Protein AF-A0A0Q4R698-F1 (afdb_monomer)

Solvent-accessible surface area (backbone atoms only — not comparable to full-atom values): 4503 Å² total; per-residue (Å²): 123,62,69,62,48,51,48,30,72,74,58,35,56,64,57,44,14,58,76,50,61,46,51,55,68,60,44,51,36,47,62,71,57,83,36,77,89,47,72,68,55,53,51,52,27,50,53,48,48,51,56,50,49,53,52,50,52,54,48,52,52,51,53,51,55,52,50,53,53,50,53,55,54,51,57,56,61,78,75,110

Foldseek 3Di:
DPPLVVVCVVQNLVRSCVLQVHDSVVSVCCVVVVDDDDPVSVVVSVVSVVVVVVVVVVVVVVVVVVVVVVVVVVVVVVVD

pLDDT: mean 86.38, std 10.27, range [52.38, 97.38]

Sequence (80 aa):
MMGLDTAVGLMGKGRRADELCITVRALNYKSSGERGASDADIRSAAAAREGRGERLLAHARRLRAVLARLFEHDCLKEAA

Secondary structure (DSSP, 8-state):
-HHHHHHHHHH-HHHHHHHTTS-HHHHHHHHSSSSPPPHHHHHHHHHHHHHHHHHHHHHHHHHHHHHHHHHHHHHHHHT-

Mean predicted aligned error: 7.6 Å

Structure (mmCIF, N/CA/C/O backbone):
data_AF-A0A0Q4R698-F1
#
_entry.id   AF-A0A0Q4R698-F1
#
loop_
_atom_site.group_PDB
_atom_site.id
_atom_site.type_symbol
_atom_site.label_atom_id
_atom_site.label_alt_id
_atom_site.la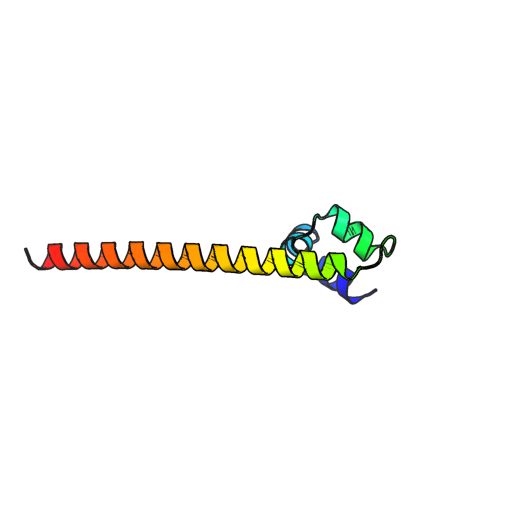bel_comp_id
_atom_site.label_asym_id
_atom_site.label_entity_id
_atom_site.label_seq_id
_atom_site.pdbx_PDB_ins_code
_atom_site.Cartn_x
_atom_site.Cartn_y
_atom_site.Cartn_z
_atom_site.occupancy
_atom_site.B_iso_or_equiv
_atom_site.auth_seq_id
_atom_site.auth_comp_id
_atom_site.auth_asym_id
_atom_site.auth_atom_id
_atom_site.pdbx_PDB_model_num
ATOM 1 N N . MET A 1 1 ? 20.091 2.688 -10.872 1.00 58.88 1 MET A N 1
ATOM 2 C CA . MET A 1 1 ? 18.824 2.353 -10.188 1.00 58.88 1 MET A CA 1
ATOM 3 C C . MET A 1 1 ? 19.088 1.975 -8.723 1.00 58.88 1 MET A C 1
ATOM 5 O O . MET A 1 1 ? 18.704 0.910 -8.287 1.00 58.88 1 MET A O 1
ATOM 9 N N . MET A 1 2 ? 19.759 2.830 -7.936 1.00 68.75 2 MET A N 1
ATOM 10 C CA . MET A 1 2 ? 20.162 2.467 -6.560 1.00 68.75 2 MET A CA 1
ATOM 11 C C . MET A 1 2 ? 19.014 2.563 -5.545 1.00 68.75 2 MET A C 1
ATOM 13 O O . MET A 1 2 ? 18.886 1.709 -4.684 1.00 68.75 2 MET A O 1
ATOM 17 N N . GLY A 1 3 ? 18.142 3.573 -5.645 1.00 81.56 3 GLY A N 1
ATOM 18 C CA . GLY A 1 3 ? 17.168 3.854 -4.578 1.00 81.56 3 GLY A CA 1
ATOM 19 C C . GLY A 1 3 ? 16.107 2.768 -4.356 1.00 81.56 3 GLY A C 1
ATOM 20 O O . GLY A 1 3 ? 15.691 2.541 -3.222 1.00 81.56 3 GLY A O 1
ATOM 21 N N . LE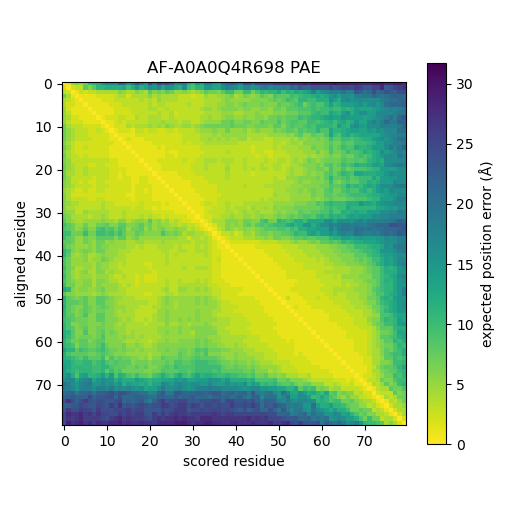U A 1 4 ? 15.672 2.084 -5.419 1.00 81.25 4 LEU A N 1
ATOM 22 C CA . LEU A 1 4 ? 14.669 1.016 -5.325 1.00 81.25 4 LEU A CA 1
ATOM 23 C C . LEU A 1 4 ? 15.262 -0.250 -4.701 1.00 81.25 4 LEU A C 1
ATOM 25 O O . LEU A 1 4 ? 14.670 -0.799 -3.774 1.00 81.25 4 LEU A O 1
ATOM 29 N N . ASP A 1 5 ? 16.455 -0.644 -5.141 1.00 84.94 5 ASP A N 1
ATOM 30 C CA . ASP A 1 5 ? 17.171 -1.796 -4.591 1.00 84.94 5 ASP A CA 1
ATOM 31 C C . ASP A 1 5 ? 17.628 -1.557 -3.151 1.00 84.94 5 ASP A C 1
ATOM 33 O O . ASP A 1 5 ? 17.464 -2.441 -2.311 1.00 84.94 5 ASP A O 1
ATOM 37 N N . THR A 1 6 ? 18.080 -0.345 -2.810 1.00 86.56 6 THR A N 1
ATOM 38 C CA . THR A 1 6 ? 18.363 0.031 -1.417 1.00 86.56 6 THR A CA 1
ATOM 39 C C . THR A 1 6 ? 17.105 -0.068 -0.553 1.00 86.56 6 THR A C 1
ATOM 41 O O . THR A 1 6 ? 17.145 -0.645 0.531 1.00 86.56 6 THR A O 1
ATOM 44 N N . ALA A 1 7 ? 15.959 0.433 -1.029 1.00 85.25 7 ALA A N 1
ATOM 45 C CA . ALA A 1 7 ? 14.701 0.331 -0.288 1.00 85.25 7 ALA A CA 1
ATOM 46 C C . ALA A 1 7 ? 14.253 -1.129 -0.094 1.00 85.25 7 ALA A C 1
ATOM 48 O O . ALA A 1 7 ? 13.724 -1.477 0.963 1.00 85.25 7 ALA A O 1
ATOM 49 N N . VAL A 1 8 ? 14.486 -1.988 -1.090 1.00 88.69 8 VAL A N 1
ATOM 50 C CA . VAL A 1 8 ? 14.254 -3.434 -0.981 1.00 88.69 8 VAL A CA 1
ATOM 51 C C . VAL A 1 8 ? 15.197 -4.075 0.036 1.00 88.69 8 VAL A C 1
ATOM 53 O O . VAL A 1 8 ? 14.735 -4.879 0.843 1.00 88.69 8 VAL A O 1
ATOM 56 N N . GLY A 1 9 ? 16.481 -3.709 0.034 1.00 89.38 9 GLY A N 1
ATOM 57 C CA . GLY A 1 9 ? 17.466 -4.202 0.998 1.00 89.38 9 GLY A CA 1
ATOM 58 C C . GLY A 1 9 ? 17.136 -3.820 2.443 1.00 89.38 9 GLY A C 1
ATOM 59 O O . GLY A 1 9 ? 17.323 -4.628 3.345 1.00 89.38 9 GLY A O 1
ATOM 60 N N . LEU A 1 10 ? 16.582 -2.622 2.661 1.00 91.00 10 LEU A N 1
ATOM 61 C CA . LEU A 1 10 ? 16.230 -2.123 3.994 1.00 91.00 10 LEU A CA 1
ATOM 62 C C . LEU A 1 10 ? 14.905 -2.675 4.537 1.00 91.00 10 LEU A C 1
ATOM 64 O O . LEU A 1 10 ? 14.786 -2.920 5.733 1.00 91.00 10 LEU A O 1
ATOM 68 N N . MET A 1 11 ? 13.885 -2.833 3.688 1.00 89.19 11 MET A N 1
ATOM 69 C CA . MET A 1 11 ? 12.520 -3.155 4.141 1.00 89.19 11 MET A CA 1
ATOM 70 C C . MET A 1 11 ? 12.067 -4.574 3.802 1.00 89.19 11 MET A C 1
ATOM 72 O O . MET A 1 11 ? 11.046 -5.030 4.319 1.00 89.19 11 MET A O 1
ATOM 76 N N . GLY A 1 12 ? 12.807 -5.271 2.941 1.00 91.69 12 GLY A N 1
ATOM 77 C CA . GLY A 1 12 ? 12.410 -6.549 2.368 1.00 91.69 12 GLY A CA 1
ATOM 78 C C . GLY A 1 12 ? 11.438 -6.395 1.193 1.00 91.69 12 GLY A C 1
ATOM 79 O O . GLY A 1 12 ? 10.633 -5.462 1.113 1.00 91.69 12 GLY A O 1
ATOM 80 N N . LYS A 1 13 ? 11.495 -7.352 0.257 1.00 90.38 13 LYS A N 1
ATOM 81 C CA . LYS A 1 13 ? 10.725 -7.319 -1.000 1.00 90.38 13 LYS A CA 1
ATOM 82 C C . LYS A 1 13 ? 9.211 -7.277 -0.795 1.00 90.38 13 LYS A C 1
ATOM 84 O O . LYS A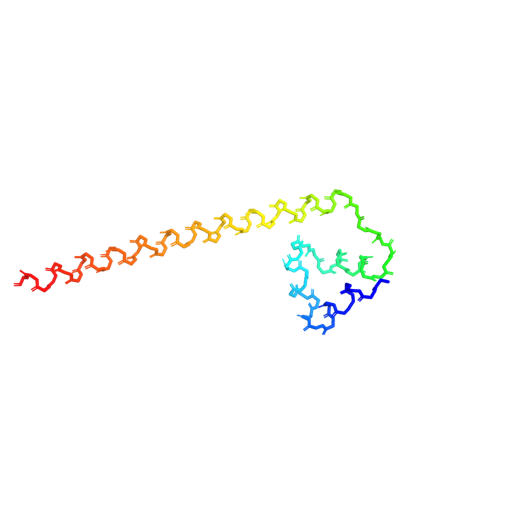 1 13 ? 8.540 -6.521 -1.486 1.00 90.38 13 LYS A O 1
ATOM 89 N N . GLY A 1 14 ? 8.684 -8.072 0.138 1.00 91.94 14 GLY A N 1
ATOM 90 C CA . GLY A 1 14 ? 7.242 -8.140 0.407 1.00 91.94 14 GLY A CA 1
ATOM 91 C C . GLY A 1 14 ? 6.699 -6.798 0.886 1.00 91.94 14 GLY A C 1
ATOM 92 O O . GLY A 1 14 ? 5.883 -6.179 0.211 1.00 91.94 14 GLY A O 1
ATOM 93 N N . ARG A 1 15 ? 7.268 -6.280 1.979 1.00 90.88 15 ARG A N 1
ATOM 94 C CA . ARG A 1 15 ? 6.868 -4.992 2.555 1.00 90.88 15 ARG A CA 1
ATOM 95 C C . ARG A 1 15 ? 6.994 -3.843 1.555 1.00 90.88 15 ARG A C 1
ATOM 97 O O . ARG A 1 15 ? 6.114 -2.988 1.490 1.00 90.88 15 ARG A O 1
ATOM 104 N N . ARG A 1 16 ? 8.059 -3.829 0.743 1.00 91.25 16 ARG A N 1
ATOM 105 C CA . ARG A 1 16 ? 8.231 -2.805 -0.295 1.00 91.25 16 ARG A CA 1
ATOM 106 C C . ARG A 1 16 ? 7.168 -2.901 -1.391 1.00 91.25 16 ARG A C 1
ATOM 10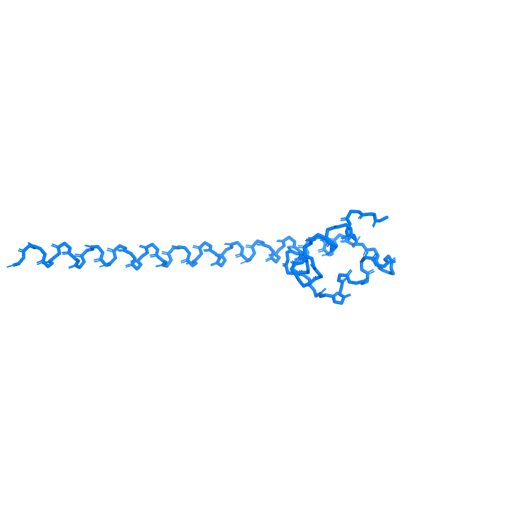8 O O . ARG A 1 16 ? 6.681 -1.869 -1.849 1.00 91.25 16 ARG A O 1
ATOM 115 N N . ALA A 1 17 ? 6.815 -4.113 -1.813 1.00 91.12 17 ALA A N 1
ATOM 116 C CA . ALA A 1 17 ? 5.761 -4.336 -2.797 1.00 91.12 17 ALA A CA 1
ATOM 117 C C . ALA A 1 17 ? 4.399 -3.867 -2.256 1.00 91.12 17 ALA A C 1
ATOM 119 O O . ALA A 1 17 ? 3.689 -3.132 -2.945 1.00 91.12 17 ALA A O 1
ATOM 120 N N . ASP A 1 18 ? 4.104 -4.169 -0.990 1.00 90.38 18 ASP A N 1
ATOM 121 C CA . ASP A 1 18 ? 2.879 -3.737 -0.311 1.00 90.38 18 ASP A CA 1
ATOM 122 C C . ASP A 1 18 ? 2.786 -2.209 -0.191 1.00 90.38 18 ASP A C 1
ATOM 124 O O . ASP A 1 18 ? 1.741 -1.614 -0.467 1.00 90.38 18 ASP A O 1
ATOM 128 N N . GLU A 1 19 ? 3.884 -1.541 0.179 1.00 87.44 19 GLU A N 1
ATOM 129 C CA . GLU A 1 19 ? 3.950 -0.076 0.239 1.00 87.44 19 GLU A CA 1
ATOM 130 C C . GLU A 1 19 ? 3.679 0.581 -1.110 1.00 87.44 19 GLU A C 1
ATOM 132 O O . GLU A 1 19 ? 3.048 1.637 -1.180 1.00 87.44 19 GLU A O 1
ATOM 137 N N . LEU A 1 20 ? 4.197 -0.006 -2.184 1.00 87.44 20 LEU A N 1
ATOM 138 C CA . LEU A 1 20 ? 3.986 0.472 -3.546 1.00 87.44 20 LEU A CA 1
ATOM 139 C C . LEU A 1 20 ? 2.646 0.001 -4.126 1.00 87.44 20 LEU A C 1
ATOM 141 O O . LEU A 1 20 ? 2.297 0.415 -5.226 1.00 87.44 20 LEU A O 1
ATOM 145 N N . CYS A 1 21 ? 1.900 -0.824 -3.386 1.00 89.38 21 CYS A N 1
ATOM 146 C CA . CYS A 1 21 ? 0.646 -1.432 -3.816 1.00 89.38 21 CYS A CA 1
ATOM 147 C C . CYS A 1 21 ? 0.782 -2.181 -5.155 1.00 89.38 21 CYS A C 1
ATOM 149 O O . CYS A 1 21 ? -0.094 -2.115 -6.014 1.00 89.38 21 CYS A O 1
ATOM 151 N N . ILE A 1 22 ? 1.895 -2.896 -5.327 1.00 89.12 22 ILE A N 1
ATOM 152 C CA . ILE A 1 22 ? 2.186 -3.735 -6.495 1.00 89.12 22 ILE A CA 1
ATOM 153 C C . ILE A 1 22 ? 2.552 -5.150 -6.050 1.00 89.12 22 ILE A C 1
ATOM 155 O O . ILE A 1 22 ? 2.833 -5.404 -4.884 1.00 89.12 22 ILE A O 1
ATOM 159 N N . THR A 1 23 ? 2.595 -6.091 -6.990 1.00 90.00 23 THR A N 1
ATOM 160 C CA . THR A 1 23 ? 3.071 -7.447 -6.693 1.00 90.00 23 THR A CA 1
ATOM 161 C C . THR A 1 23 ? 4.594 -7.483 -6.556 1.00 90.00 23 THR A C 1
ATOM 163 O O . THR A 1 23 ? 5.310 -6.719 -7.207 1.00 90.00 23 THR A O 1
ATOM 166 N N . VAL A 1 24 ? 5.116 -8.441 -5.783 1.00 91.62 24 VAL A N 1
ATOM 167 C CA . VAL A 1 24 ? 6.569 -8.694 -5.692 1.00 91.62 24 VAL A CA 1
ATOM 168 C C . VAL A 1 24 ? 7.175 -8.983 -7.071 1.00 91.62 24 VAL A C 1
ATOM 170 O O . VAL A 1 24 ? 8.294 -8.568 -7.361 1.00 91.62 24 VAL A O 1
ATOM 173 N N . ARG A 1 25 ? 6.422 -9.639 -7.962 1.00 90.81 25 ARG A N 1
ATOM 174 C CA . ARG A 1 25 ? 6.843 -9.874 -9.349 1.00 90.81 25 ARG A CA 1
ATOM 175 C C . ARG A 1 25 ? 7.014 -8.563 -10.121 1.00 90.81 25 ARG A C 1
ATOM 177 O O . ARG A 1 25 ? 8.041 -8.375 -10.762 1.00 90.81 25 ARG A O 1
ATOM 184 N N . ALA A 1 26 ? 6.042 -7.654 -10.034 1.00 88.44 26 ALA A N 1
ATOM 185 C CA . ALA A 1 26 ? 6.142 -6.335 -10.655 1.00 88.44 26 ALA A CA 1
ATOM 186 C C . ALA A 1 26 ? 7.297 -5.514 -10.065 1.00 88.44 26 ALA A C 1
ATOM 188 O O . ALA A 1 26 ? 8.004 -4.835 -10.804 1.00 88.44 26 ALA A O 1
ATOM 189 N N . LEU A 1 27 ? 7.532 -5.624 -8.754 1.00 89.75 27 LEU A N 1
ATOM 190 C CA . LEU A 1 27 ? 8.684 -5.013 -8.100 1.00 89.75 27 LEU A CA 1
ATOM 191 C C . LEU A 1 27 ? 10.009 -5.565 -8.648 1.00 89.75 27 LEU A C 1
ATOM 193 O O . LEU A 1 27 ? 10.892 -4.779 -8.962 1.00 89.75 27 LEU A O 1
ATOM 197 N N . ASN A 1 28 ? 10.137 -6.883 -8.833 1.00 89.56 28 ASN A N 1
ATOM 198 C CA . ASN A 1 28 ? 11.353 -7.491 -9.389 1.00 89.56 28 ASN A CA 1
ATOM 199 C C . ASN A 1 28 ? 11.644 -7.009 -10.823 1.00 89.56 28 ASN A C 1
ATOM 201 O O . ASN A 1 28 ? 12.795 -6.711 -11.133 1.00 89.56 28 ASN A O 1
ATOM 205 N N . TYR A 1 29 ? 10.623 -6.878 -11.680 1.00 88.44 29 TYR A N 1
ATOM 206 C CA . TYR A 1 29 ? 10.804 -6.329 -13.034 1.00 88.44 29 TYR A CA 1
ATOM 207 C C . TYR A 1 29 ? 11.256 -4.865 -13.021 1.00 88.44 29 TYR A C 1
ATOM 209 O O . TYR A 1 29 ? 12.047 -4.456 -13.867 1.00 88.44 29 TYR A O 1
ATOM 217 N N . LYS A 1 30 ? 10.776 -4.084 -12.046 1.00 86.75 30 LYS A N 1
ATOM 218 C CA . LYS A 1 30 ? 11.155 -2.676 -11.886 1.00 86.75 30 LYS A CA 1
ATOM 219 C C . LYS A 1 30 ? 12.544 -2.506 -11.286 1.00 86.75 30 LYS A C 1
ATOM 221 O O . LYS A 1 30 ? 13.258 -1.621 -11.724 1.00 86.75 30 LYS A O 1
ATOM 226 N N . SER A 1 31 ? 12.929 -3.348 -10.327 1.00 85.31 31 SER A N 1
ATOM 227 C CA . SER A 1 31 ? 14.261 -3.351 -9.702 1.00 85.31 31 SER A CA 1
ATOM 228 C C . SER A 1 31 ? 15.365 -3.838 -10.641 1.00 85.31 31 SER A C 1
ATOM 230 O O . SER A 1 31 ? 16.443 -3.264 -10.672 1.00 85.31 31 SER A O 1
ATOM 232 N N . SER A 1 32 ? 15.095 -4.871 -11.444 1.00 85.88 32 SER A N 1
ATOM 233 C CA . SER A 1 32 ? 16.054 -5.377 -12.443 1.00 85.88 32 SER A CA 1
ATOM 234 C C . SER A 1 32 ? 16.266 -4.421 -13.618 1.00 85.88 32 SER A C 1
ATOM 236 O O . SER A 1 32 ? 17.231 -4.564 -14.363 1.00 85.88 32 SER A O 1
ATOM 238 N N . GLY A 1 33 ? 15.360 -3.459 -13.808 1.00 81.75 33 GLY A N 1
ATOM 239 C CA . GLY A 1 33 ? 15.353 -2.568 -14.962 1.00 81.75 33 GLY A CA 1
ATOM 240 C C . GLY A 1 33 ? 14.858 -3.208 -16.259 1.00 81.75 33 GLY A C 1
ATOM 241 O O . GLY A 1 33 ? 14.835 -2.523 -17.277 1.00 81.75 33 GLY A O 1
ATOM 242 N N . GLU A 1 34 ? 14.395 -4.465 -16.230 1.00 83.38 34 GLU A N 1
ATOM 243 C CA . GLU A 1 34 ? 13.747 -5.127 -17.375 1.00 83.38 34 GLU A CA 1
ATOM 244 C C . GLU A 1 34 ? 12.473 -4.395 -17.822 1.00 83.38 34 GLU A C 1
ATOM 246 O O . GLU A 1 34 ? 12.128 -4.386 -19.004 1.00 83.38 34 GLU A O 1
ATOM 251 N N . ARG A 1 35 ? 11.764 -3.759 -16.878 1.00 79.94 35 ARG A N 1
ATOM 252 C CA . ARG A 1 35 ? 10.695 -2.797 -17.167 1.00 79.94 35 ARG 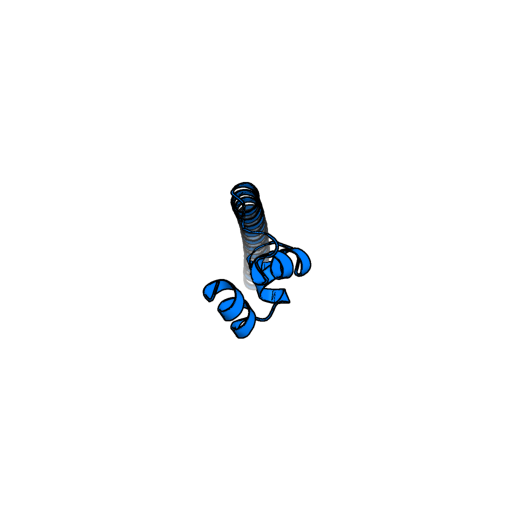A CA 1
ATOM 253 C C . ARG A 1 35 ? 10.889 -1.530 -16.356 1.00 79.94 35 ARG A C 1
ATOM 255 O O . ARG A 1 35 ? 10.915 -1.569 -15.129 1.00 79.94 35 ARG A O 1
ATOM 262 N N . GLY A 1 36 ? 10.940 -0.396 -17.048 1.00 80.00 36 GLY A N 1
ATOM 263 C CA . GLY A 1 36 ? 10.860 0.914 -16.408 1.00 80.00 36 GLY A CA 1
ATOM 264 C C . GLY A 1 36 ? 9.518 1.137 -15.701 1.00 80.00 36 GLY A C 1
ATOM 265 O O . GLY A 1 36 ? 8.549 0.406 -15.908 1.00 80.00 36 GLY A O 1
ATOM 266 N N . ALA A 1 37 ? 9.456 2.172 -14.865 1.00 82.69 37 ALA A N 1
ATOM 267 C CA . ALA A 1 37 ? 8.191 2.660 -14.332 1.00 82.69 37 ALA A CA 1
ATOM 268 C C . ALA A 1 37 ? 7.510 3.553 -15.377 1.00 82.69 37 ALA A C 1
ATOM 270 O O . ALA A 1 37 ? 8.118 4.503 -15.863 1.00 82.69 37 ALA A O 1
ATOM 271 N N . SER A 1 38 ? 6.259 3.247 -15.713 1.00 86.62 38 SER A N 1
ATOM 272 C CA . SER A 1 38 ? 5.427 4.083 -16.580 1.00 86.62 38 SER A CA 1
ATOM 273 C C . SER A 1 38 ? 4.544 5.036 -15.770 1.00 86.62 38 SER A C 1
ATOM 275 O O . SER A 1 38 ? 4.246 4.789 -14.601 1.00 86.62 38 SER A O 1
ATOM 277 N N . ASP A 1 39 ? 4.023 6.084 -16.405 1.00 90.31 39 ASP A N 1
ATOM 278 C CA . ASP A 1 39 ? 3.034 6.966 -15.769 1.00 90.31 39 ASP A CA 1
ATOM 279 C C . ASP A 1 39 ? 1.776 6.208 -15.325 1.00 90.31 39 ASP A C 1
ATOM 281 O O . ASP A 1 39 ? 1.167 6.531 -14.303 1.00 90.31 39 ASP A O 1
ATOM 285 N N . ALA A 1 40 ? 1.390 5.168 -16.071 1.00 88.69 40 ALA A N 1
ATOM 286 C CA . ALA A 1 40 ? 0.279 4.299 -15.701 1.00 88.69 40 ALA A CA 1
ATOM 287 C C . ALA A 1 40 ? 0.556 3.556 -14.386 1.00 88.69 40 ALA A C 1
ATOM 289 O O . ALA A 1 40 ? -0.331 3.465 -13.537 1.00 88.69 40 ALA A O 1
ATOM 290 N N . ASP A 1 41 ? 1.792 3.095 -14.178 1.00 86.19 41 ASP A N 1
ATOM 291 C CA . ASP A 1 41 ? 2.205 2.481 -12.917 1.00 86.19 41 ASP A CA 1
ATOM 292 C C . ASP A 1 41 ? 2.111 3.456 -11.743 1.00 86.19 41 ASP A C 1
ATOM 294 O O . ASP A 1 41 ? 1.645 3.083 -10.667 1.00 86.19 41 ASP A O 1
ATOM 298 N N . ILE A 1 42 ? 2.556 4.699 -11.948 1.00 86.88 42 ILE A N 1
ATOM 299 C CA . ILE A 1 42 ? 2.541 5.740 -10.915 1.00 86.88 42 ILE A CA 1
ATOM 300 C C . ILE A 1 42 ? 1.095 6.067 -10.532 1.00 86.88 42 ILE A C 1
ATOM 302 O O . ILE A 1 42 ? 0.757 6.050 -9.348 1.00 86.88 42 ILE A O 1
ATOM 306 N N . ARG A 1 43 ? 0.222 6.291 -11.525 1.00 92.69 43 ARG A N 1
ATOM 307 C CA . ARG A 1 43 ? -1.207 6.554 -11.294 1.00 92.69 43 ARG A CA 1
ATOM 308 C C . ARG A 1 43 ? -1.901 5.386 -10.598 1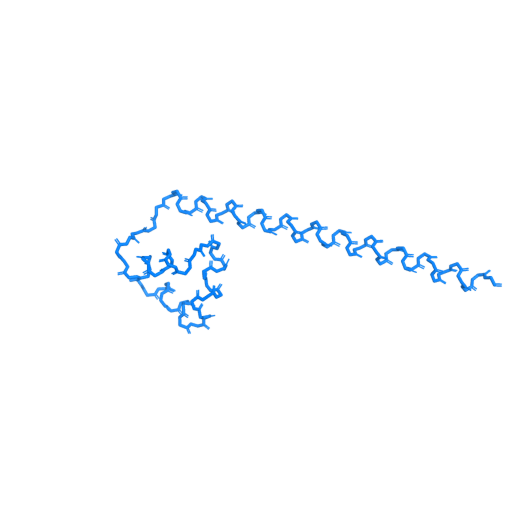.00 92.69 43 ARG A C 1
ATOM 310 O O . ARG A 1 43 ? -2.657 5.602 -9.657 1.00 92.69 43 ARG A O 1
ATOM 317 N N . SER A 1 44 ? -1.611 4.152 -11.013 1.00 89.12 44 SER A N 1
ATOM 318 C CA . SER A 1 44 ? -2.176 2.959 -10.378 1.00 89.12 44 SER A CA 1
ATOM 319 C C . SER A 1 44 ? -1.738 2.826 -8.917 1.00 89.12 44 SER A C 1
ATOM 321 O O . SER A 1 44 ? -2.561 2.503 -8.062 1.00 89.12 44 SER A O 1
ATOM 323 N N . ALA A 1 45 ? -0.461 3.075 -8.616 1.00 87.75 45 ALA A N 1
ATOM 324 C CA . ALA A 1 45 ? 0.050 3.026 -7.248 1.00 87.75 45 ALA A CA 1
ATOM 325 C C . ALA A 1 45 ? -0.559 4.134 -6.371 1.00 87.75 45 ALA A C 1
ATOM 327 O O . ALA A 1 45 ? -0.886 3.882 -5.210 1.00 87.75 45 ALA A O 1
ATOM 328 N N . ALA A 1 46 ? -0.748 5.339 -6.921 1.00 90.94 46 ALA A N 1
ATOM 329 C CA . ALA A 1 46 ? -1.403 6.448 -6.228 1.00 90.94 46 ALA A CA 1
ATOM 330 C C . ALA A 1 46 ? -2.855 6.102 -5.856 1.00 90.94 46 ALA A C 1
ATOM 332 O O . ALA A 1 46 ? -3.195 6.119 -4.674 1.00 90.94 46 ALA A O 1
ATOM 333 N N . ALA A 1 47 ? -3.661 5.662 -6.826 1.00 92.75 47 ALA A N 1
ATOM 334 C CA . ALA A 1 47 ? -5.056 5.279 -6.593 1.00 92.75 47 ALA A CA 1
ATOM 335 C C . ALA A 1 47 ? -5.188 4.137 -5.567 1.00 92.75 47 ALA A C 1
ATOM 337 O O . ALA A 1 47 ? -6.050 4.157 -4.686 1.00 92.75 47 ALA A O 1
ATOM 338 N N . ALA A 1 48 ? -4.297 3.141 -5.625 1.00 90.19 48 ALA A N 1
ATOM 339 C CA . ALA A 1 48 ? -4.297 2.044 -4.661 1.00 90.19 48 ALA A CA 1
ATOM 340 C C . ALA A 1 48 ? -3.964 2.513 -3.231 1.00 90.19 48 ALA A C 1
ATOM 342 O O . ALA A 1 48 ? -4.557 2.021 -2.261 1.00 90.19 48 ALA A O 1
ATOM 343 N N . ARG A 1 49 ? -3.049 3.482 -3.087 1.00 88.94 49 ARG A N 1
ATOM 344 C CA . ARG A 1 49 ? -2.709 4.098 -1.796 1.00 88.94 49 ARG A CA 1
ATOM 345 C C . ARG A 1 49 ? -3.850 4.940 -1.242 1.00 88.94 49 ARG A C 1
ATOM 347 O O . ARG A 1 49 ? -4.146 4.812 -0.056 1.00 88.94 49 ARG A O 1
ATOM 354 N N . GLU A 1 50 ? -4.508 5.733 -2.080 1.00 93.75 50 GLU A N 1
ATOM 355 C CA . GLU A 1 50 ? -5.692 6.513 -1.700 1.00 93.75 50 GLU A CA 1
ATOM 356 C C . GLU A 1 50 ? -6.797 5.594 -1.171 1.00 93.75 50 GLU A C 1
ATOM 358 O O . GLU A 1 50 ? -7.219 5.738 -0.022 1.00 93.75 50 GLU A O 1
ATOM 363 N N . GLY A 1 51 ? -7.150 4.544 -1.922 1.00 92.25 51 GLY A N 1
ATOM 364 C CA . GLY A 1 51 ? -8.148 3.567 -1.481 1.00 92.25 51 GLY A CA 1
ATOM 365 C C . GLY A 1 51 ? -7.752 2.825 -0.195 1.00 92.25 51 GLY A C 1
ATOM 366 O O . GLY A 1 51 ? -8.605 2.467 0.621 1.00 92.25 51 GLY A O 1
ATOM 367 N N . ARG A 1 52 ? -6.452 2.599 0.051 1.00 91.12 52 ARG A N 1
ATOM 368 C CA . ARG A 1 52 ? -5.977 2.064 1.341 1.00 91.12 52 ARG A CA 1
ATOM 369 C C . ARG A 1 52 ? -6.169 3.075 2.474 1.00 91.12 52 ARG A C 1
ATOM 371 O O . ARG A 1 52 ? -6.599 2.675 3.557 1.00 91.12 52 ARG A O 1
ATOM 378 N N . GLY A 1 53 ? -5.881 4.352 2.230 1.00 91.81 53 GLY A N 1
ATOM 379 C CA . GLY A 1 53 ? -6.120 5.444 3.173 1.00 91.81 53 GLY A CA 1
ATOM 380 C C . GLY A 1 53 ? -7.593 5.553 3.565 1.00 91.81 53 GLY A C 1
ATOM 381 O O . GLY A 1 53 ? -7.913 5.586 4.753 1.00 91.81 53 GLY A O 1
ATOM 382 N N . GLU A 1 54 ? -8.501 5.491 2.592 1.00 96.00 54 GLU A N 1
ATOM 383 C CA . GLU A 1 54 ? -9.948 5.509 2.837 1.00 96.00 54 GLU A CA 1
ATOM 384 C C . GLU A 1 54 ? -10.403 4.354 3.735 1.00 96.00 54 GLU A C 1
ATOM 386 O O . GLU A 1 54 ? -11.152 4.565 4.693 1.00 96.00 54 GLU A O 1
ATOM 391 N N . ARG A 1 55 ? -9.903 3.133 3.491 1.00 94.81 55 ARG A N 1
ATOM 392 C CA . ARG A 1 55 ? -10.205 1.966 4.337 1.00 94.81 55 ARG A CA 1
ATOM 393 C C . ARG A 1 55 ? -9.718 2.148 5.772 1.00 94.81 55 ARG A C 1
ATOM 395 O O . ARG A 1 55 ? -10.440 1.790 6.706 1.00 94.81 55 ARG A O 1
ATOM 402 N N . LEU A 1 56 ? -8.522 2.709 5.958 1.00 94.81 56 LEU A N 1
ATOM 403 C CA . L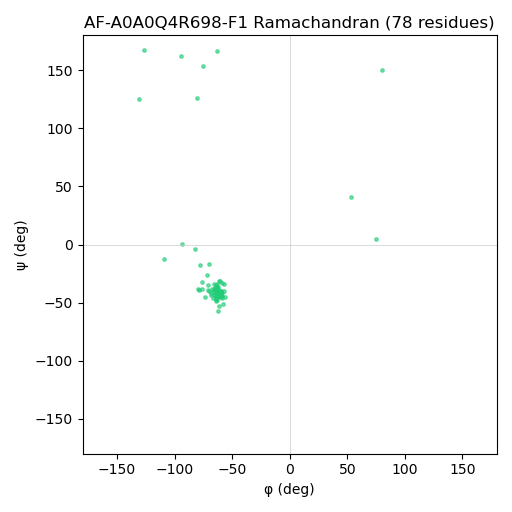EU A 1 56 ? -7.974 3.000 7.286 1.00 94.81 56 LEU A CA 1
ATOM 404 C C . LEU A 1 56 ? -8.816 4.049 8.018 1.00 94.81 56 LEU A C 1
ATOM 406 O O . LEU A 1 56 ? -9.162 3.847 9.181 1.00 94.81 56 LEU A O 1
ATOM 410 N N . LEU A 1 57 ? -9.228 5.117 7.332 1.00 97.00 57 LEU A N 1
ATOM 411 C CA . LEU A 1 57 ? -10.120 6.130 7.900 1.00 97.00 57 LEU A CA 1
ATOM 412 C C . LEU A 1 57 ? -11.485 5.541 8.270 1.00 97.00 57 LEU A C 1
ATOM 414 O O . LEU A 1 57 ? -12.003 5.815 9.353 1.00 97.00 57 LEU A O 1
ATOM 418 N N . ALA A 1 58 ? -12.060 4.693 7.417 1.00 97.25 58 ALA A N 1
ATOM 419 C CA . ALA A 1 58 ? -13.311 3.999 7.709 1.00 97.25 58 ALA A CA 1
ATOM 420 C C . ALA A 1 58 ? -13.182 3.063 8.922 1.00 97.25 58 ALA A C 1
ATOM 422 O O . ALA A 1 58 ? -14.101 2.954 9.734 1.00 97.25 58 ALA A O 1
ATOM 423 N N . HIS A 1 59 ? -12.042 2.388 9.075 1.00 97.00 59 HIS A N 1
ATOM 424 C CA . HIS A 1 59 ? -11.766 1.570 10.252 1.00 97.00 59 HIS A CA 1
ATOM 425 C C . HIS A 1 59 ? -11.619 2.420 11.523 1.00 97.00 59 HIS A C 1
ATOM 427 O O . HIS A 1 59 ? -12.278 2.132 12.518 1.00 97.00 59 HIS A O 1
ATOM 433 N N . ALA A 1 60 ? -10.861 3.518 11.472 1.00 97.12 60 ALA A N 1
ATOM 434 C CA . ALA A 1 60 ? -10.709 4.441 12.596 1.00 97.12 60 ALA A CA 1
ATOM 435 C C . ALA A 1 60 ? -12.051 5.051 13.039 1.00 97.12 60 ALA A C 1
ATOM 437 O O . ALA A 1 60 ? -12.326 5.142 14.234 1.00 97.12 60 ALA A O 1
ATOM 438 N N . ARG A 1 61 ? -12.923 5.414 12.088 1.00 97.38 61 ARG A N 1
ATOM 439 C CA . ARG A 1 61 ? -14.291 5.881 12.380 1.00 97.38 61 ARG A CA 1
ATOM 440 C C . ARG A 1 61 ? -15.109 4.820 13.118 1.00 97.38 61 ARG A C 1
ATOM 442 O O . ARG A 1 61 ? -15.758 5.144 14.106 1.00 97.38 61 ARG A O 1
ATOM 449 N N . ARG A 1 62 ? -15.042 3.558 12.679 1.00 96.62 62 ARG A N 1
ATOM 450 C CA . ARG A 1 62 ? -15.719 2.440 13.357 1.00 96.62 62 ARG A CA 1
ATOM 451 C C . ARG A 1 62 ? -15.198 2.233 14.777 1.00 96.62 62 ARG A C 1
ATOM 453 O O . ARG A 1 62 ? -16.007 2.106 15.687 1.00 96.62 62 ARG A O 1
ATOM 460 N N . LEU A 1 63 ? -13.881 2.264 14.980 1.00 96.38 63 LEU A N 1
ATOM 461 C CA . LEU A 1 63 ? -13.285 2.160 16.317 1.00 96.38 63 LEU A CA 1
ATOM 462 C C . LEU A 1 63 ? -13.758 3.287 17.241 1.00 96.38 63 LEU A C 1
ATOM 464 O O . LEU A 1 63 ? -14.162 3.016 18.366 1.00 96.38 63 LEU A O 1
ATOM 468 N N . ARG A 1 64 ? -13.788 4.535 16.755 1.00 95.12 64 ARG A N 1
ATOM 469 C CA . ARG A 1 64 ? -14.316 5.674 17.527 1.00 95.12 64 ARG A CA 1
ATOM 470 C C . ARG A 1 64 ? -15.776 5.471 17.933 1.00 95.12 64 ARG A C 1
ATOM 472 O O . ARG A 1 64 ? -16.117 5.747 19.075 1.00 95.12 64 ARG A O 1
ATOM 479 N N . ALA A 1 65 ? -16.615 4.955 17.034 1.00 95.31 65 ALA A N 1
ATOM 480 C CA . ALA A 1 65 ? -18.015 4.667 17.344 1.00 95.31 65 ALA A CA 1
ATOM 481 C C . ALA A 1 65 ? -18.175 3.548 18.389 1.00 95.31 65 ALA A C 1
ATOM 483 O O . ALA A 1 65 ? -19.041 3.639 19.253 1.00 95.31 65 ALA A O 1
ATOM 484 N N . VAL A 1 66 ? -17.339 2.504 18.331 1.00 95.44 66 VAL A N 1
ATOM 485 C CA . VAL A 1 66 ? -17.332 1.430 19.339 1.00 95.44 66 VAL A CA 1
ATOM 486 C C . VAL A 1 66 ? -16.921 1.972 20.706 1.00 95.44 66 VAL A C 1
ATOM 488 O O . VAL A 1 66 ? -17.596 1.692 21.690 1.00 95.44 66 VAL A O 1
ATOM 491 N N . LEU A 1 67 ? -15.859 2.779 20.764 1.00 94.00 67 LEU A N 1
ATOM 492 C CA . LEU A 1 67 ? -15.396 3.386 22.012 1.00 94.00 67 LEU A CA 1
ATOM 493 C C . LEU A 1 67 ? -16.452 4.309 22.627 1.00 94.00 67 LEU A C 1
ATOM 495 O O . LEU A 1 67 ? -16.713 4.201 23.818 1.00 94.00 67 LEU A O 1
ATOM 499 N N . ALA A 1 68 ? -17.103 5.158 21.825 1.00 93.19 68 ALA A N 1
ATOM 500 C CA . ALA A 1 68 ? -18.170 6.035 22.310 1.00 93.19 68 ALA A CA 1
ATOM 501 C C . ALA A 1 68 ? -19.305 5.246 22.988 1.00 93.19 68 ALA A C 1
ATOM 503 O O . ALA A 1 68 ? -19.706 5.580 24.097 1.00 93.19 68 ALA A O 1
ATOM 504 N N . ARG A 1 69 ? -19.748 4.141 22.371 1.00 91.50 69 ARG A N 1
ATOM 505 C CA . ARG A 1 69 ? -20.790 3.270 22.942 1.00 91.50 69 ARG A CA 1
ATOM 506 C C . ARG A 1 69 ? -20.366 2.586 24.240 1.00 91.50 69 ARG A C 1
ATOM 508 O O . ARG A 1 69 ? -21.201 2.398 25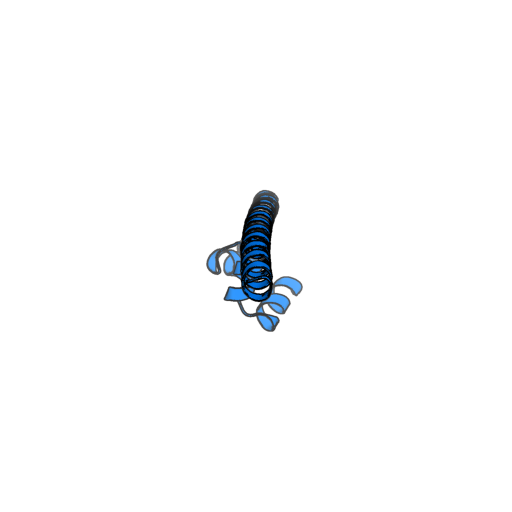.116 1.00 91.50 69 ARG A O 1
ATOM 515 N N . LEU A 1 70 ? -19.100 2.179 24.349 1.00 89.75 70 LEU A N 1
ATOM 516 C CA . LEU A 1 70 ? -18.576 1.585 25.583 1.00 89.75 70 LEU A CA 1
ATOM 517 C C . LEU A 1 70 ? -18.607 2.605 26.725 1.00 89.75 70 LEU A C 1
ATOM 519 O O . LEU A 1 70 ? -19.142 2.302 27.785 1.00 89.75 70 LEU A O 1
ATOM 523 N N . PHE A 1 71 ? -18.134 3.829 26.476 1.00 86.19 71 PHE A N 1
ATOM 524 C CA . PHE A 1 71 ? -18.151 4.887 27.487 1.00 86.19 71 PHE A CA 1
ATOM 525 C C . PHE A 1 71 ? -19.571 5.299 27.901 1.00 86.19 71 PHE A C 1
ATOM 527 O O . PHE A 1 71 ? -19.822 5.476 29.088 1.00 86.19 71 PHE A O 1
ATOM 534 N N . GLU A 1 72 ? -20.520 5.395 26.964 1.00 80.50 72 GLU A N 1
ATOM 535 C CA . GLU 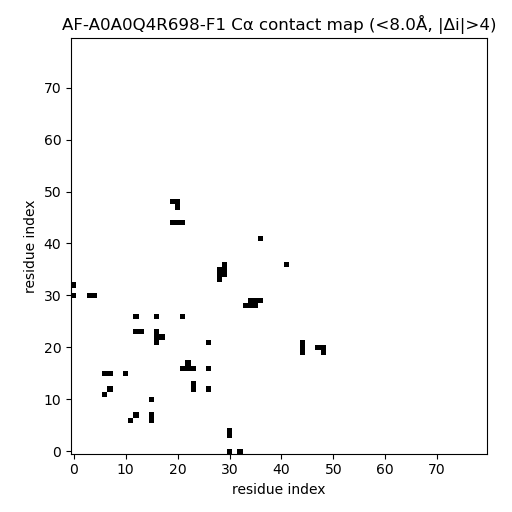A 1 72 ? -21.934 5.656 27.289 1.00 80.50 72 GLU A CA 1
ATOM 536 C C . GLU A 1 72 ? -22.527 4.567 28.198 1.00 80.50 72 GLU A C 1
ATOM 538 O O . GLU A 1 72 ? -23.249 4.867 29.148 1.00 80.50 72 GLU A O 1
ATOM 543 N N . HIS A 1 73 ? -22.203 3.300 27.935 1.00 69.38 73 HIS A N 1
ATOM 544 C CA . HIS A 1 73 ? -22.689 2.175 28.728 1.00 69.38 73 HIS A CA 1
ATOM 545 C C . HIS A 1 73 ? -22.052 2.111 30.126 1.00 69.38 73 HIS A C 1
ATOM 547 O O . HIS A 1 73 ? -22.728 1.745 31.088 1.00 69.38 73 HIS A O 1
ATOM 553 N N . ASP A 1 74 ? -20.779 2.485 30.260 1.00 72.31 74 ASP A N 1
ATOM 554 C CA . ASP A 1 74 ? -20.099 2.537 31.557 1.00 72.31 74 ASP A CA 1
ATOM 555 C C . ASP A 1 74 ? -20.627 3.693 32.427 1.00 72.31 74 ASP A C 1
ATOM 557 O O . ASP A 1 74 ? -20.907 3.484 33.607 1.00 72.31 74 ASP A O 1
ATOM 561 N N . CYS A 1 75 ? -20.911 4.868 31.847 1.00 61.56 75 CYS A N 1
ATOM 562 C CA . CYS A 1 75 ? -21.552 5.973 32.573 1.00 61.56 75 CYS A CA 1
ATOM 563 C C . CYS A 1 75 ? -22.968 5.630 33.075 1.00 61.56 75 CYS A C 1
ATOM 565 O O . CYS A 1 75 ? -23.367 6.085 34.144 1.00 61.56 75 CYS A O 1
ATOM 567 N N . LEU A 1 76 ? -23.733 4.820 32.333 1.00 62.47 76 LEU A N 1
ATOM 568 C CA . LEU A 1 76 ? -25.062 4.369 32.765 1.00 62.47 76 LEU A CA 1
ATOM 569 C C . LEU A 1 76 ? -25.005 3.344 33.908 1.00 62.47 76 LEU A C 1
ATOM 571 O O . LEU A 1 76 ? -25.955 3.256 34.680 1.00 62.47 76 LEU A O 1
ATOM 575 N N . LYS A 1 77 ? -23.909 2.584 34.033 1.00 58.59 77 LYS A N 1
ATOM 576 C CA . LYS A 1 77 ? -23.700 1.647 35.148 1.00 58.59 77 LYS A CA 1
ATOM 577 C C . LYS A 1 77 ? -23.305 2.332 36.450 1.00 58.59 77 LYS A C 1
ATOM 579 O O . LYS A 1 77 ? -23.649 1.816 37.502 1.00 58.59 77 LYS A O 1
ATOM 584 N N . GLU A 1 78 ? -22.580 3.448 36.395 1.00 60.41 78 GLU A N 1
ATOM 585 C CA . GLU A 1 78 ? -22.201 4.202 37.602 1.00 60.41 78 GLU A CA 1
ATOM 586 C C . GLU A 1 78 ? -23.348 5.061 38.163 1.00 60.41 78 GLU A C 1
ATOM 588 O O . GLU A 1 78 ? -23.298 5.476 39.318 1.00 60.41 78 GLU A O 1
ATOM 593 N N . ALA A 1 79 ? -24.384 5.327 37.361 1.00 56.81 79 ALA A N 1
ATOM 594 C CA . ALA A 1 79 ? -25.534 6.150 37.740 1.00 56.81 79 ALA A CA 1
ATOM 595 C C . ALA A 1 79 ? -26.740 5.359 38.299 1.00 56.81 79 ALA A C 1
ATOM 597 O O . ALA A 1 79 ? -27.762 5.978 38.609 1.00 56.81 79 ALA A O 1
ATOM 598 N N . ALA A 1 80 ? -26.646 4.028 38.401 1.00 52.38 80 ALA A N 1
ATOM 599 C CA . ALA A 1 80 ? -27.695 3.121 38.887 1.00 52.38 80 ALA A CA 1
ATOM 600 C C . ALA A 1 80 ? -27.280 2.440 40.198 1.00 52.38 80 ALA A C 1
ATOM 602 O O . ALA A 1 80 ? -28.170 2.256 41.058 1.00 52.38 80 ALA A O 1
#

Radius of gyration: 20.8 Å; Cα contacts (8 Å, |Δi|>4): 31; chains: 1; bounding box: 48×17×56 Å

Nearest PDB structures (foldseek):
  2lyk-assembly1_B  TM=6.904E-01  e=4.011E+00  Enterococcus faecalis
  3eus-assembly1_A  TM=6.077E-01  e=3.757E+00  Ruegeria pomeroyi
  3eus-assembly1_B  TM=6.142E-01  e=4.283E+00  Ruegeria pomeroyi
  2xj3-assembly1_A  TM=6.602E-01  e=5.566E+00  Enterococcus faecalis
  5jaa-assembly1_B  TM=5.015E-01  e=5.566E+00  Vibrio cholerae O1 biovar El Tor str. N16961